Protein AF-A0A0A8ESW8-F1 (afdb_monomer)

Mean predicted aligned error: 7.18 Å

Secondary structure (DSSP, 8-state):
-HHHHHHHHHHHHHHHHHHHHHHHHHHHHHHHHHHHHHHHHHHHHHHHHHHHHSS--HHHHHHHHHHHHHHHHHHHHT-

Structure (mmCIF, N/CA/C/O backbone):
data_AF-A0A0A8ESW8-F1
#
_entry.id   AF-A0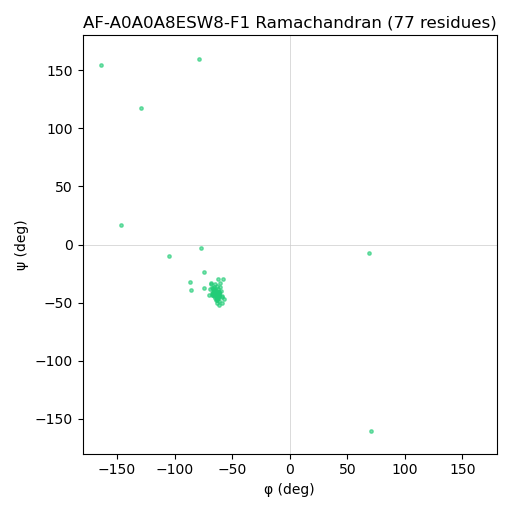A0A8ESW8-F1
#
loop_
_atom_site.group_PDB
_atom_site.id
_atom_site.type_symbol
_atom_site.label_atom_id
_atom_site.label_alt_id
_atom_site.label_comp_id
_atom_site.label_asym_id
_atom_site.label_entity_id
_atom_site.label_seq_id
_atom_site.pdbx_PDB_ins_code
_atom_site.Cartn_x
_atom_site.Cartn_y
_atom_site.Cartn_z
_atom_site.occupancy
_atom_site.B_iso_or_equiv
_atom_site.auth_seq_id
_atom_site.auth_comp_id
_atom_site.auth_asym_id
_atom_site.auth_atom_id
_atom_site.pdbx_PDB_model_num
ATOM 1 N N . MET A 1 1 ? -9.735 10.745 4.444 1.00 57.16 1 MET A N 1
ATOM 2 C CA . MET A 1 1 ? -8.385 10.229 4.769 1.00 57.16 1 MET A CA 1
ATOM 3 C C . MET A 1 1 ? -7.399 10.602 3.656 1.00 57.16 1 MET A C 1
ATOM 5 O O . MET A 1 1 ? -6.958 9.725 2.928 1.00 57.16 1 MET A O 1
ATOM 9 N N . PRO A 1 2 ? -7.061 11.890 3.482 1.00 65.19 2 PRO A N 1
ATOM 10 C CA . PRO A 1 2 ? -6.122 12.306 2.434 1.00 65.19 2 PRO A CA 1
ATOM 11 C C . PRO A 1 2 ? -4.698 11.792 2.702 1.00 65.19 2 PRO A C 1
ATOM 13 O O . PRO A 1 2 ? -4.043 11.317 1.784 1.00 65.19 2 PRO A O 1
ATOM 16 N N . ALA A 1 3 ? -4.276 11.776 3.973 1.00 76.25 3 ALA A N 1
ATOM 17 C CA . ALA A 1 3 ? -2.951 11.309 4.387 1.00 76.25 3 ALA A CA 1
ATOM 18 C C . ALA A 1 3 ? -2.693 9.819 4.077 1.00 76.25 3 ALA A C 1
ATOM 20 O O . ALA A 1 3 ? -1.600 9.441 3.668 1.00 76.25 3 ALA A O 1
ATOM 21 N N . ALA A 1 4 ? -3.707 8.961 4.238 1.00 73.62 4 ALA A N 1
ATOM 22 C CA . ALA A 1 4 ? -3.575 7.534 3.939 1.00 73.62 4 ALA A CA 1
ATOM 23 C C . ALA A 1 4 ? -3.382 7.293 2.434 1.00 73.62 4 ALA A C 1
ATOM 25 O O . ALA A 1 4 ? -2.528 6.509 2.031 1.00 73.62 4 ALA A O 1
ATOM 26 N N . VAL A 1 5 ? -4.136 8.023 1.606 1.00 76.94 5 VAL A N 1
ATOM 27 C CA . VAL A 1 5 ? -4.027 7.946 0.145 1.00 76.94 5 VAL A CA 1
ATOM 28 C C . VAL A 1 5 ? -2.673 8.475 -0.326 1.00 76.94 5 VAL A C 1
ATOM 30 O O . VAL A 1 5 ? -2.051 7.851 -1.179 1.00 76.94 5 VAL A O 1
ATOM 33 N N . SER A 1 6 ? -2.169 9.569 0.258 1.00 78.19 6 SER A N 1
ATOM 34 C CA . SER A 1 6 ? -0.841 10.089 -0.086 1.00 78.19 6 SER A CA 1
ATOM 35 C C . SER A 1 6 ? 0.285 9.132 0.304 1.00 78.19 6 SER A C 1
ATOM 37 O O . SER A 1 6 ? 1.203 8.936 -0.486 1.00 78.19 6 SER A O 1
ATOM 39 N N . CYS A 1 7 ? 0.209 8.487 1.474 1.00 77.44 7 CYS A N 1
ATOM 40 C CA . CYS A 1 7 ? 1.193 7.473 1.861 1.00 77.44 7 CYS A CA 1
ATOM 41 C C . CYS A 1 7 ? 1.150 6.261 0.925 1.00 77.44 7 CYS A C 1
ATOM 43 O O . CYS A 1 7 ? 2.197 5.797 0.482 1.00 77.44 7 CYS A O 1
ATOM 45 N N . ALA A 1 8 ? -0.047 5.784 0.573 1.00 79.06 8 ALA A N 1
ATOM 46 C CA . ALA A 1 8 ? -0.199 4.682 -0.370 1.00 79.06 8 ALA A CA 1
ATOM 47 C C . ALA A 1 8 ? 0.365 5.029 -1.756 1.00 79.06 8 ALA A C 1
ATOM 49 O O . ALA A 1 8 ? 1.066 4.217 -2.354 1.00 79.06 8 ALA A O 1
ATOM 50 N N . ALA A 1 9 ? 0.118 6.250 -2.239 1.00 78.44 9 ALA A N 1
ATOM 51 C CA . ALA A 1 9 ? 0.660 6.733 -3.504 1.00 78.44 9 ALA A CA 1
ATOM 52 C C . ALA A 1 9 ? 2.195 6.836 -3.479 1.00 78.44 9 ALA A C 1
ATOM 54 O O . ALA A 1 9 ? 2.841 6.419 -4.436 1.00 78.44 9 ALA A O 1
ATOM 55 N N . LEU A 1 10 ? 2.783 7.336 -2.385 1.00 81.50 10 LEU A N 1
ATOM 56 C CA . LEU A 1 10 ? 4.239 7.407 -2.213 1.00 81.50 10 LEU A CA 1
ATOM 57 C C . LEU A 1 10 ? 4.883 6.018 -2.209 1.00 81.50 10 LEU A C 1
ATOM 59 O O . LEU A 1 10 ? 5.878 5.804 -2.899 1.00 81.50 10 LEU A O 1
ATOM 63 N N . VAL A 1 11 ? 4.300 5.070 -1.472 1.00 82.44 11 VAL A N 1
ATOM 64 C CA . VAL A 1 11 ? 4.783 3.684 -1.428 1.00 82.44 11 VAL A CA 1
ATOM 65 C C . VAL A 1 11 ? 4.672 3.033 -2.806 1.00 82.44 11 VAL A C 1
ATOM 67 O O . VAL A 1 11 ? 5.652 2.477 -3.293 1.00 82.44 11 VAL A O 1
ATOM 70 N N . ALA A 1 12 ? 3.524 3.163 -3.477 1.00 82.06 12 ALA A N 1
ATOM 71 C CA . ALA A 1 12 ? 3.328 2.612 -4.815 1.00 82.06 12 ALA A CA 1
ATOM 72 C C . ALA A 1 12 ? 4.307 3.214 -5.837 1.00 82.06 12 ALA A C 1
ATOM 74 O O . ALA A 1 12 ? 4.869 2.477 -6.642 1.00 82.06 12 ALA A O 1
ATOM 75 N N . ALA A 1 13 ? 4.560 4.526 -5.779 1.00 80.19 13 ALA A N 1
ATOM 76 C CA . ALA A 1 13 ? 5.529 5.194 -6.646 1.00 80.19 13 ALA A CA 1
ATOM 77 C C . ALA A 1 13 ? 6.969 4.723 -6.382 1.00 80.19 13 ALA A C 1
ATOM 79 O O . ALA A 1 13 ? 7.707 4.461 -7.331 1.00 80.19 13 ALA A O 1
ATOM 80 N N . GLY A 1 14 ? 7.359 4.561 -5.113 1.00 79.00 14 GLY A N 1
ATOM 81 C CA . GLY A 1 14 ? 8.666 4.016 -4.738 1.00 79.00 14 GLY A CA 1
ATOM 82 C C . GLY A 1 14 ? 8.859 2.578 -5.227 1.00 79.00 14 GLY A C 1
ATOM 83 O O . GLY A 1 14 ? 9.878 2.267 -5.845 1.00 79.00 14 GLY A O 1
ATOM 84 N N . CYS A 1 15 ? 7.854 1.718 -5.034 1.00 78.06 15 CYS A N 1
ATOM 85 C CA . CYS A 1 15 ? 7.864 0.344 -5.537 1.00 78.06 15 CYS A CA 1
ATOM 86 C C . CYS A 1 15 ? 7.902 0.294 -7.071 1.00 78.06 15 CYS A C 1
ATOM 88 O O . CYS A 1 15 ? 8.670 -0.488 -7.625 1.00 78.06 15 CYS A O 1
ATOM 90 N N . ALA A 1 16 ? 7.145 1.152 -7.762 1.00 75.69 16 ALA A N 1
ATOM 91 C CA . ALA A 1 16 ? 7.165 1.248 -9.221 1.00 75.69 16 ALA A CA 1
ATOM 9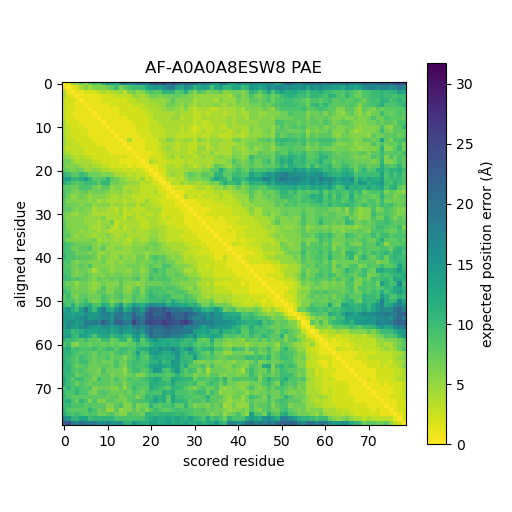2 C C . ALA A 1 16 ? 8.544 1.663 -9.749 1.00 75.69 16 ALA A C 1
ATOM 94 O O . ALA A 1 16 ? 9.041 1.066 -10.700 1.00 75.69 16 ALA A O 1
ATOM 95 N N . ALA A 1 17 ? 9.182 2.655 -9.121 1.00 78.00 17 ALA A N 1
ATOM 96 C CA . ALA A 1 17 ? 10.520 3.104 -9.496 1.00 78.00 17 ALA A CA 1
ATOM 97 C C . ALA A 1 17 ? 11.568 1.998 -9.291 1.00 78.00 17 ALA A C 1
ATOM 99 O O . ALA A 1 17 ? 12.412 1.774 -10.157 1.00 78.00 17 ALA A O 1
ATOM 100 N N . PHE A 1 18 ? 11.481 1.264 -8.179 1.00 78.38 18 PHE A N 1
ATOM 101 C CA . PHE A 1 18 ? 12.385 0.149 -7.899 1.00 78.38 18 PHE A CA 1
ATOM 102 C C . PHE A 1 18 ? 12.163 -1.027 -8.865 1.00 78.38 18 PHE A C 1
ATOM 104 O O . PHE A 1 18 ? 13.117 -1.565 -9.425 1.00 78.38 18 PHE A O 1
ATOM 111 N N . GLY A 1 19 ? 10.902 -1.381 -9.132 1.00 76.25 19 GLY A N 1
ATOM 112 C CA . GLY A 1 19 ? 10.533 -2.409 -10.106 1.00 76.25 19 GLY A CA 1
ATOM 113 C C . GLY A 1 19 ? 10.935 -2.047 -11.538 1.00 76.25 19 GLY A C 1
ATOM 114 O O . GLY A 1 19 ? 11.382 -2.916 -12.287 1.00 76.25 19 GLY A O 1
ATOM 115 N N . ALA A 1 20 ? 10.859 -0.762 -11.905 1.00 76.19 20 ALA A N 1
ATOM 116 C CA . ALA A 1 20 ? 11.345 -0.257 -13.188 1.00 76.19 20 ALA A CA 1
ATOM 117 C C . ALA A 1 20 ? 12.855 -0.467 -13.347 1.00 76.19 20 ALA A C 1
ATOM 119 O O . ALA A 1 20 ? 13.307 -0.895 -14.409 1.00 76.19 20 ALA A O 1
ATOM 120 N N . ALA A 1 21 ? 13.623 -0.197 -12.287 1.00 75.50 21 ALA A N 1
ATOM 121 C CA . ALA A 1 21 ? 15.071 -0.379 -12.281 1.00 75.50 21 ALA A CA 1
ATOM 122 C C . ALA A 1 21 ? 15.486 -1.860 -12.350 1.00 75.50 21 ALA A C 1
ATOM 124 O O . ALA A 1 21 ? 16.509 -2.171 -12.954 1.00 75.50 21 ALA A O 1
ATOM 125 N N . ALA A 1 22 ? 14.700 -2.768 -11.762 1.00 76.88 22 ALA A N 1
ATOM 126 C CA . ALA A 1 22 ? 15.022 -4.195 -11.705 1.00 76.88 22 ALA A CA 1
ATOM 127 C C . ALA A 1 22 ? 14.554 -5.004 -12.932 1.00 76.88 22 ALA A C 1
ATOM 129 O O . ALA A 1 22 ? 15.208 -5.975 -13.301 1.00 76.88 22 ALA A O 1
ATOM 130 N N . GLY A 1 23 ? 13.431 -4.634 -13.560 1.00 72.00 23 GLY A N 1
ATOM 131 C CA . GLY A 1 23 ? 12.773 -5.462 -14.586 1.00 72.00 23 GLY A CA 1
ATOM 132 C C . GLY A 1 23 ? 12.072 -4.685 -15.703 1.00 72.00 23 GLY A C 1
ATOM 133 O O . GLY A 1 23 ? 11.225 -5.240 -16.405 1.00 72.00 23 GLY A O 1
ATOM 134 N N . GLY A 1 24 ? 12.376 -3.395 -15.870 1.00 81.62 24 GLY A N 1
ATOM 135 C CA . GLY A 1 24 ? 11.770 -2.556 -16.902 1.00 81.62 24 GLY A CA 1
ATOM 136 C C . GLY A 1 24 ? 10.290 -2.224 -16.637 1.00 81.62 24 GLY A C 1
ATOM 137 O O . GLY A 1 24 ? 9.813 -2.322 -15.505 1.00 81.62 24 GLY A O 1
ATOM 138 N N . PRO A 1 25 ? 9.522 -1.811 -17.664 1.00 80.19 25 PRO A N 1
ATOM 139 C CA . PRO A 1 25 ? 8.159 -1.297 -17.482 1.00 80.19 25 PRO A CA 1
ATOM 140 C C . PRO A 1 25 ? 7.192 -2.332 -16.889 1.00 80.19 25 PRO A C 1
ATOM 142 O O . PRO A 1 25 ? 6.275 -1.967 -16.154 1.00 80.19 25 PRO A O 1
ATOM 145 N N . TYR A 1 26 ? 7.416 -3.622 -17.155 1.00 81.25 26 TYR A N 1
ATOM 146 C CA . TYR A 1 26 ? 6.625 -4.700 -16.563 1.00 81.25 26 TYR A CA 1
ATOM 147 C C . TYR A 1 26 ? 6.916 -4.865 -15.063 1.00 81.25 26 TYR A C 1
ATOM 149 O O . TYR A 1 26 ? 5.982 -4.941 -14.267 1.00 81.25 26 TYR A O 1
ATOM 157 N N . GLY A 1 27 ? 8.192 -4.815 -14.656 1.00 79.19 27 GLY A N 1
ATOM 158 C CA . GLY A 1 27 ? 8.582 -4.824 -13.242 1.00 79.19 27 GLY A CA 1
ATOM 159 C C . GLY A 1 27 ? 8.023 -3.626 -12.468 1.00 79.19 27 GLY A C 1
ATOM 160 O O . GLY A 1 27 ? 7.579 -3.777 -11.331 1.00 79.19 27 GLY A O 1
ATOM 161 N N . ALA A 1 28 ? 7.957 -2.454 -13.107 1.00 80.06 28 ALA A N 1
ATOM 162 C CA . ALA A 1 28 ? 7.343 -1.255 -12.536 1.00 80.06 28 ALA A CA 1
ATOM 163 C C . ALA A 1 28 ? 5.851 -1.456 -12.232 1.00 80.06 28 ALA A C 1
ATOM 165 O O . ALA A 1 28 ? 5.391 -1.154 -11.130 1.00 80.06 28 ALA A O 1
ATOM 166 N N . LEU A 1 29 ? 5.099 -1.993 -13.201 1.00 81.00 29 LEU A N 1
ATOM 167 C CA . LEU A 1 29 ? 3.669 -2.255 -13.044 1.00 81.00 29 LEU A CA 1
ATOM 168 C C . LEU A 1 29 ? 3.421 -3.336 -11.989 1.00 81.00 29 LEU A C 1
ATOM 170 O O . LEU A 1 29 ? 2.561 -3.164 -11.127 1.00 81.00 29 LEU A O 1
ATOM 174 N N . HIS A 1 30 ? 4.198 -4.420 -12.026 1.00 8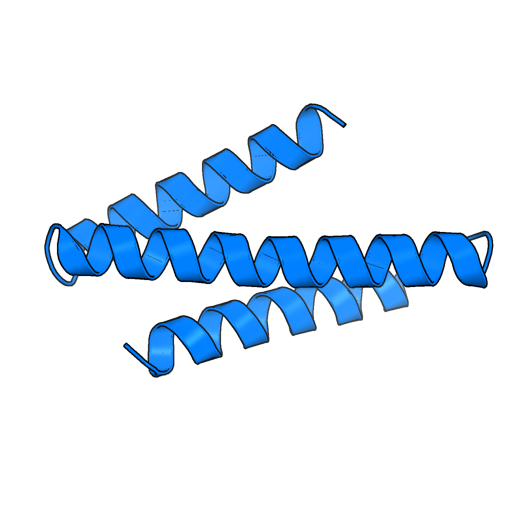0.62 30 HIS A N 1
ATOM 175 C CA . HIS A 1 30 ? 4.037 -5.535 -11.102 1.00 80.62 30 HIS A CA 1
ATOM 176 C C . HIS A 1 30 ? 4.298 -5.108 -9.651 1.00 80.62 30 HIS A C 1
ATOM 178 O O . HIS A 1 30 ? 3.464 -5.345 -8.777 1.00 80.62 30 HIS A O 1
ATOM 184 N N . ALA A 1 31 ? 5.388 -4.375 -9.403 1.00 79.81 31 ALA A N 1
ATOM 185 C CA . ALA A 1 31 ? 5.721 -3.873 -8.072 1.00 79.81 31 ALA A CA 1
ATOM 186 C C . ALA A 1 31 ? 4.699 -2.847 -7.548 1.00 79.81 31 ALA A C 1
ATOM 188 O O . ALA A 1 31 ? 4.351 -2.867 -6.366 1.00 79.81 31 ALA A O 1
ATOM 189 N N . ALA A 1 32 ? 4.178 -1.974 -8.418 1.00 79.38 32 ALA A N 1
ATOM 190 C CA . ALA A 1 32 ? 3.141 -1.013 -8.046 1.00 79.38 32 ALA A CA 1
ATOM 191 C C . ALA A 1 32 ? 1.829 -1.707 -7.648 1.00 79.38 32 ALA A C 1
ATOM 193 O O . ALA A 1 32 ? 1.231 -1.373 -6.623 1.00 79.38 32 ALA A O 1
ATOM 194 N N . VAL A 1 33 ? 1.389 -2.691 -8.439 1.00 80.00 33 VAL A N 1
ATOM 195 C CA . VAL A 1 33 ? 0.163 -3.458 -8.175 1.00 80.00 33 VAL A CA 1
ATOM 196 C C . VAL A 1 33 ? 0.308 -4.292 -6.901 1.00 80.00 33 VAL A C 1
ATOM 198 O O . VAL A 1 33 ? -0.603 -4.286 -6.072 1.00 80.00 33 VAL A O 1
ATOM 201 N N . ALA A 1 34 ? 1.461 -4.937 -6.694 1.00 79.50 34 ALA A N 1
ATOM 202 C CA . ALA A 1 34 ? 1.759 -5.696 -5.481 1.00 79.50 34 ALA A CA 1
ATOM 203 C C . ALA A 1 34 ? 1.643 -4.833 -4.211 1.00 79.50 34 ALA A C 1
ATOM 205 O O . ALA A 1 34 ? 0.975 -5.218 -3.249 1.00 79.50 34 ALA A O 1
ATOM 206 N N . ALA A 1 35 ? 2.225 -3.630 -4.232 1.00 79.81 35 ALA A N 1
ATOM 207 C CA . ALA A 1 35 ? 2.160 -2.692 -3.114 1.00 79.81 35 ALA A CA 1
ATOM 208 C C . ALA A 1 35 ? 0.725 -2.213 -2.831 1.00 79.81 35 ALA A C 1
ATOM 210 O O . ALA A 1 35 ? 0.294 -2.176 -1.676 1.00 79.81 35 ALA A O 1
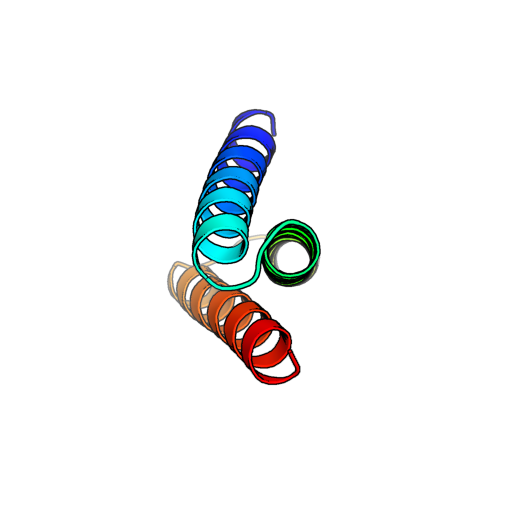ATOM 211 N N . LEU A 1 36 ? -0.041 -1.879 -3.876 1.00 80.50 36 LEU A N 1
ATOM 212 C CA . LEU A 1 36 ? -1.428 -1.428 -3.728 1.00 80.50 36 LEU A CA 1
ATOM 213 C C . LEU A 1 36 ? -2.339 -2.523 -3.165 1.00 80.50 36 LEU A C 1
ATOM 215 O O . LEU A 1 36 ? -3.181 -2.229 -2.316 1.00 80.50 36 LEU A O 1
ATOM 219 N N . LEU A 1 37 ? -2.162 -3.774 -3.597 1.00 78.81 37 LEU A N 1
ATOM 220 C CA . LEU A 1 37 ? -2.937 -4.905 -3.087 1.00 78.81 37 LEU A CA 1
ATOM 221 C C . LEU A 1 37 ? -2.634 -5.190 -1.610 1.00 78.81 37 LEU A C 1
ATOM 223 O O . LEU A 1 37 ? -3.573 -5.384 -0.835 1.00 78.81 37 LEU A O 1
ATOM 227 N N . GLY A 1 38 ? -1.362 -5.141 -1.195 1.00 75.88 38 GLY A N 1
ATOM 228 C CA . GLY A 1 38 ? -0.989 -5.308 0.215 1.00 75.88 38 GLY A CA 1
ATOM 229 C C . GLY A 1 38 ? -1.565 -4.209 1.116 1.00 75.88 38 GLY A C 1
ATOM 230 O O . GLY A 1 38 ? -2.155 -4.488 2.163 1.00 75.88 38 GLY A O 1
ATOM 231 N N . LEU A 1 39 ? -1.497 -2.953 0.665 1.00 77.94 39 LEU A N 1
ATOM 232 C CA . LEU A 1 39 ? -2.084 -1.810 1.373 1.00 77.94 39 LEU A CA 1
ATOM 233 C C . LEU A 1 39 ? -3.616 -1.886 1.449 1.00 77.94 39 LEU A C 1
ATOM 235 O O . LEU A 1 39 ? -4.197 -1.604 2.499 1.00 77.94 39 LEU A O 1
ATOM 239 N N . ALA A 1 40 ? -4.279 -2.293 0.362 1.00 78.44 40 ALA A N 1
ATOM 240 C CA . ALA A 1 40 ? -5.728 -2.469 0.331 1.00 78.44 40 ALA A CA 1
ATOM 241 C C . ALA A 1 40 ? -6.186 -3.580 1.288 1.00 78.44 40 ALA A C 1
ATOM 243 O O . ALA A 1 40 ? -7.166 -3.395 2.014 1.00 78.44 40 ALA A O 1
ATOM 244 N N . GLY A 1 41 ? -5.454 -4.699 1.340 1.00 75.69 41 GLY A N 1
ATOM 245 C CA . GLY A 1 41 ? -5.697 -5.781 2.296 1.00 75.69 41 GLY A CA 1
ATOM 246 C C . GLY A 1 41 ? -5.612 -5.301 3.747 1.00 75.69 41 GLY A C 1
ATOM 247 O O . GLY A 1 41 ? -6.522 -5.562 4.538 1.00 75.69 41 GLY A O 1
ATOM 248 N N . GLY A 1 42 ? -4.580 -4.516 4.071 1.00 74.81 42 GLY A N 1
ATOM 249 C CA . GLY A 1 42 ? -4.436 -3.878 5.380 1.00 74.81 42 GLY A CA 1
ATOM 250 C C . GLY A 1 42 ? -5.613 -2.958 5.723 1.00 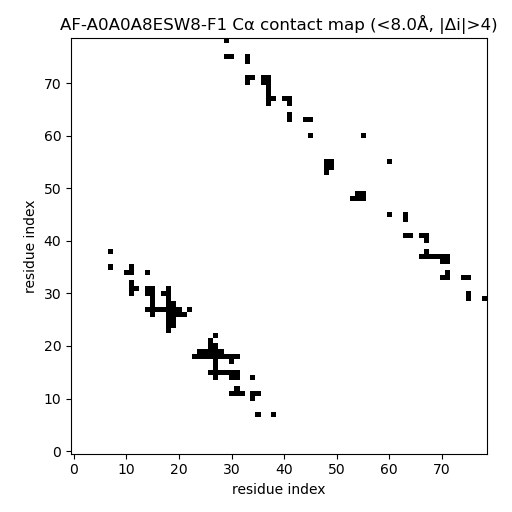74.81 42 GLY A C 1
ATOM 251 O O . GLY A 1 42 ? -6.224 -3.102 6.779 1.00 74.81 42 GLY A O 1
ATOM 252 N N . GLU A 1 43 ? -6.002 -2.051 4.825 1.00 78.31 43 GLU A N 1
ATOM 253 C CA . GLU A 1 43 ? -7.141 -1.141 5.044 1.00 78.31 43 GLU A CA 1
ATOM 254 C C . GLU A 1 43 ? -8.463 -1.890 5.279 1.00 78.31 43 GLU A C 1
ATOM 256 O O . GLU A 1 43 ? -9.247 -1.504 6.149 1.00 78.31 43 GLU A O 1
ATOM 261 N N . VAL A 1 44 ? -8.721 -2.981 4.549 1.00 77.44 44 VAL A N 1
ATOM 262 C CA . VAL A 1 44 ? -9.925 -3.808 4.742 1.00 77.44 44 VAL A CA 1
ATOM 263 C C . VAL A 1 44 ? -9.932 -4.446 6.129 1.00 77.44 44 VAL A C 1
ATOM 265 O O . VAL A 1 44 ? -10.952 -4.380 6.823 1.00 77.44 44 VAL A O 1
ATOM 268 N N . LEU A 1 45 ? -8.801 -5.006 6.560 1.00 72.38 45 LEU A N 1
ATOM 269 C CA . LEU A 1 45 ? -8.662 -5.613 7.883 1.00 72.38 45 LEU A CA 1
ATOM 270 C C . LEU A 1 45 ? -8.846 -4.568 8.992 1.00 72.38 45 LEU A C 1
ATOM 272 O O . LEU A 1 45 ? -9.550 -4.802 9.971 1.00 72.38 45 LEU A O 1
ATOM 276 N N . LEU A 1 46 ? -8.302 -3.367 8.791 1.00 76.12 46 LEU A N 1
ATOM 277 C CA . LEU A 1 46 ? -8.393 -2.252 9.728 1.00 76.12 46 LEU A CA 1
ATOM 278 C C . LEU A 1 46 ? -9.833 -1.753 9.851 1.00 76.12 46 LEU A C 1
ATOM 280 O O . LEU A 1 46 ? -10.333 -1.544 10.957 1.00 76.12 46 LEU A O 1
ATOM 284 N N . ARG A 1 47 ? -10.538 -1.617 8.722 1.00 77.56 47 ARG A N 1
ATOM 285 C CA . ARG A 1 47 ? -11.972 -1.296 8.697 1.00 77.56 47 ARG A CA 1
ATOM 286 C C . ARG A 1 47 ? -12.789 -2.378 9.385 1.00 77.56 47 ARG A C 1
ATOM 288 O O . ARG A 1 47 ? -13.708 -2.039 10.128 1.00 77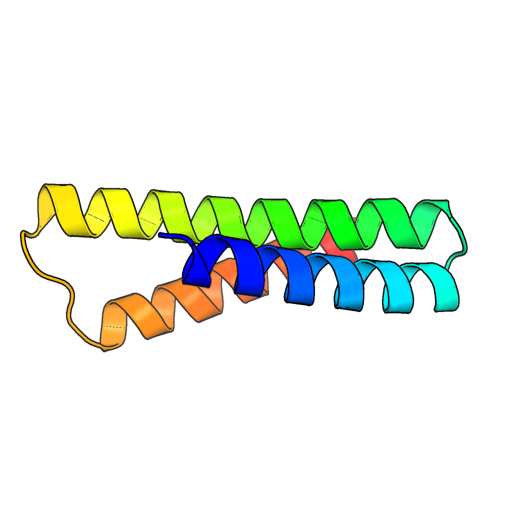.56 47 ARG A O 1
ATOM 295 N N . HIS A 1 48 ? -12.460 -3.651 9.170 1.00 79.50 48 HIS A N 1
ATOM 296 C CA . HIS A 1 48 ? -13.130 -4.767 9.829 1.00 79.50 48 HIS A CA 1
ATOM 297 C C . HIS A 1 48 ? -12.927 -4.720 11.350 1.00 79.50 48 HIS A C 1
ATOM 299 O O . HIS A 1 48 ? -13.909 -4.718 12.092 1.00 79.50 48 HIS A O 1
ATOM 305 N N . CYS A 1 49 ? -11.685 -4.571 11.820 1.00 77.12 49 CYS A N 1
ATOM 306 C CA . CYS A 1 49 ? -11.375 -4.467 13.244 1.00 77.12 49 CYS A CA 1
ATOM 307 C C . CYS A 1 49 ? -12.031 -3.238 13.883 1.00 77.12 49 CYS A C 1
ATOM 309 O O . CYS A 1 49 ? -12.658 -3.358 14.930 1.00 77.12 49 CYS A O 1
ATOM 311 N N . ARG A 1 50 ? -11.992 -2.068 13.232 1.00 79.88 50 ARG A N 1
ATOM 312 C CA . ARG A 1 50 ? -12.669 -0.858 13.731 1.00 79.88 50 ARG A CA 1
ATOM 313 C C . ARG A 1 50 ? -14.179 -1.031 13.832 1.00 79.88 50 ARG A C 1
ATOM 315 O O . ARG A 1 50 ? -14.765 -0.610 14.824 1.00 79.88 50 ARG A O 1
ATOM 322 N N . ARG A 1 51 ? -14.811 -1.626 12.812 1.00 79.19 51 ARG A N 1
ATOM 323 C CA . ARG A 1 51 ? -16.264 -1.850 12.806 1.00 79.19 51 ARG A CA 1
ATOM 324 C C . ARG A 1 51 ? -16.696 -2.883 13.840 1.00 79.19 51 ARG A C 1
ATOM 326 O O . ARG A 1 51 ? -17.779 -2.733 14.390 1.00 79.19 51 ARG A O 1
ATOM 333 N N . ARG A 1 52 ? -15.872 -3.901 14.106 1.00 78.25 52 ARG A N 1
ATOM 334 C CA . ARG A 1 52 ? -16.209 -4.972 15.050 1.00 78.25 52 ARG A CA 1
ATOM 335 C C . ARG A 1 52 ? -15.863 -4.637 16.504 1.00 78.25 52 ARG A C 1
ATOM 337 O O . ARG A 1 52 ? -16.631 -4.992 17.387 1.00 78.25 52 ARG A O 1
ATOM 344 N N . PHE A 1 53 ? -14.729 -3.983 16.753 1.00 67.19 53 PHE A N 1
ATOM 345 C CA . PHE A 1 53 ? -14.180 -3.803 18.104 1.00 67.19 53 PHE A CA 1
ATOM 346 C C . PHE A 1 53 ? -14.350 -2.387 18.673 1.00 67.19 53 PHE A C 1
ATOM 348 O O . PHE A 1 53 ? -14.103 -2.185 19.855 1.00 67.19 53 PHE A O 1
ATOM 355 N N . GLY A 1 54 ? -14.769 -1.393 17.876 1.00 66.25 54 GLY A N 1
ATOM 356 C CA . GLY A 1 54 ? -15.027 -0.022 18.358 1.00 66.25 54 GLY A CA 1
ATOM 357 C C . GLY A 1 54 ? -13.779 0.771 18.785 1.00 66.25 54 GLY A C 1
ATOM 358 O O . GLY A 1 54 ? -13.863 1.976 19.000 1.00 66.25 54 GLY A O 1
ATOM 359 N N . GLY A 1 55 ? -12.616 0.119 18.832 1.00 63.75 55 GLY A N 1
ATOM 360 C CA . GLY A 1 55 ? -11.297 0.667 19.128 1.00 63.75 55 GLY A CA 1
ATOM 361 C C . GLY A 1 55 ? -10.215 -0.321 18.682 1.00 63.75 55 GLY A C 1
ATOM 362 O O . GLY A 1 55 ? -10.481 -1.513 18.543 1.00 63.75 55 GLY A O 1
ATOM 363 N N . VAL A 1 56 ? -9.014 0.180 18.389 1.00 69.94 56 VAL A N 1
ATOM 364 C CA . VAL A 1 56 ? -7.896 -0.630 17.885 1.00 69.94 56 VAL A CA 1
ATOM 365 C C . VAL A 1 56 ? -6.670 -0.333 18.742 1.00 69.94 56 VAL A C 1
ATOM 367 O O . VAL A 1 56 ? -6.225 0.812 18.797 1.00 69.94 56 VAL A O 1
ATOM 370 N N . THR A 1 57 ? -6.161 -1.346 19.437 1.00 77.69 57 THR A N 1
ATOM 371 C CA . THR A 1 57 ? -4.945 -1.273 20.258 1.00 77.69 57 THR A CA 1
ATOM 372 C C . THR A 1 57 ? -3.696 -1.363 19.364 1.00 77.69 57 THR A C 1
ATOM 374 O O . THR A 1 57 ? -3.775 -1.809 18.217 1.00 77.69 57 THR A O 1
ATOM 377 N N . GLY A 1 58 ? -2.537 -0.913 19.857 1.00 66.88 58 GLY A N 1
ATOM 378 C CA . GLY A 1 58 ? -1.296 -0.818 19.072 1.00 66.88 58 GLY A CA 1
ATOM 379 C C . GLY A 1 58 ? -0.812 -2.136 18.447 1.00 66.88 58 GLY A C 1
ATOM 380 O O . GLY A 1 58 ? -0.239 -2.111 17.359 1.00 66.88 58 GLY A O 1
ATOM 381 N N . ASP A 1 59 ? -1.094 -3.281 19.071 1.00 74.75 59 ASP A N 1
ATOM 382 C CA . ASP A 1 59 ? -0.707 -4.608 18.571 1.00 74.75 59 ASP A CA 1
ATOM 383 C C . ASP A 1 59 ? -1.394 -4.975 17.243 1.00 74.75 59 ASP A C 1
ATOM 385 O O . ASP A 1 59 ? -0.764 -5.562 16.363 1.00 74.75 59 ASP A O 1
ATOM 389 N N . VAL A 1 60 ? -2.642 -4.543 17.034 1.00 75.19 60 VAL A N 1
ATOM 390 C CA . VAL A 1 60 ? -3.391 -4.815 15.798 1.00 75.19 60 VAL A CA 1
ATOM 391 C C . VAL A 1 60 ? -2.794 -4.051 14.622 1.00 75.19 60 VAL A C 1
ATOM 393 O O . VAL A 1 60 ? -2.705 -4.595 13.526 1.00 75.19 60 VAL A O 1
ATOM 396 N N . PHE A 1 61 ? -2.347 -2.808 14.830 1.00 74.56 61 PHE A N 1
ATOM 397 C CA . PHE A 1 61 ? -1.654 -2.052 13.782 1.00 74.56 61 PHE A CA 1
ATOM 398 C C . PHE A 1 61 ? -0.311 -2.695 13.422 1.00 74.56 61 PHE A C 1
ATOM 400 O O . PHE A 1 61 ? 0.038 -2.728 12.244 1.00 74.56 61 PHE A O 1
ATOM 407 N N . GLY A 1 62 ? 0.398 -3.251 14.411 1.00 75.56 62 GLY A N 1
ATOM 408 C CA . GLY A 1 62 ? 1.621 -4.023 14.186 1.00 75.56 62 GLY A CA 1
ATOM 409 C C . GLY A 1 62 ? 1.371 -5.269 13.332 1.00 75.56 62 GLY A C 1
ATOM 410 O O . GLY A 1 62 ? 1.992 -5.431 12.285 1.00 75.56 62 GLY A O 1
ATOM 411 N N . ALA A 1 63 ? 0.394 -6.100 13.710 1.00 76.19 63 ALA A N 1
ATOM 412 C CA . ALA A 1 63 ? 0.025 -7.300 12.950 1.00 76.19 63 ALA A CA 1
ATOM 413 C C . ALA A 1 63 ? -0.457 -6.979 11.522 1.00 76.19 63 ALA A C 1
ATOM 415 O O . ALA A 1 63 ? -0.243 -7.742 10.578 1.00 76.19 63 ALA A O 1
ATOM 416 N N . LEU A 1 64 ? -1.109 -5.832 11.351 1.00 76.56 64 LEU A N 1
ATOM 417 C CA . LEU A 1 64 ? -1.625 -5.369 10.070 1.00 76.56 64 LEU A CA 1
ATOM 418 C C . LEU A 1 64 ? -0.512 -4.856 9.152 1.00 76.56 64 LEU A C 1
ATOM 420 O O . LEU A 1 64 ? -0.549 -5.134 7.955 1.00 76.56 64 LEU A O 1
ATOM 424 N N . ALA A 1 65 ? 0.493 -4.174 9.708 1.00 76.12 65 ALA A N 1
ATOM 425 C CA . ALA A 1 65 ? 1.700 -3.793 8.982 1.00 76.12 65 ALA A CA 1
ATOM 426 C C . ALA A 1 65 ? 2.486 -5.031 8.516 1.00 76.12 65 ALA A C 1
ATOM 428 O O . ALA A 1 65 ? 2.830 -5.116 7.339 1.00 76.12 65 ALA A O 1
ATOM 429 N N . GLU A 1 66 ? 2.677 -6.018 9.396 1.00 78.38 66 GLU A N 1
ATOM 430 C CA . GLU A 1 66 ? 3.310 -7.305 9.063 1.00 78.38 66 GLU A CA 1
ATOM 431 C C . GLU A 1 66 ? 2.545 -8.037 7.947 1.00 78.38 66 GLU A C 1
ATOM 433 O O . GLU A 1 66 ? 3.140 -8.499 6.977 1.00 78.38 66 GLU A O 1
ATOM 438 N N . SER A 1 67 ? 1.210 -8.080 8.023 1.00 77.31 67 SER A N 1
ATOM 439 C CA . SER A 1 67 ? 0.366 -8.734 7.008 1.00 77.31 67 SER A CA 1
ATOM 440 C C . SER A 1 67 ? 0.416 -8.019 5.652 1.00 77.31 67 SER A C 1
ATOM 442 O O . SER A 1 67 ? 0.488 -8.662 4.601 1.00 77.31 67 SER A O 1
ATOM 444 N N . ALA A 1 68 ? 0.396 -6.684 5.651 1.00 77.94 68 ALA A N 1
ATOM 445 C CA . ALA A 1 68 ? 0.536 -5.882 4.436 1.00 77.94 68 ALA A CA 1
ATOM 446 C C . ALA A 1 68 ? 1.932 -6.048 3.808 1.00 77.94 68 ALA A C 1
ATOM 448 O O . ALA A 1 68 ? 2.055 -6.169 2.590 1.00 77.94 68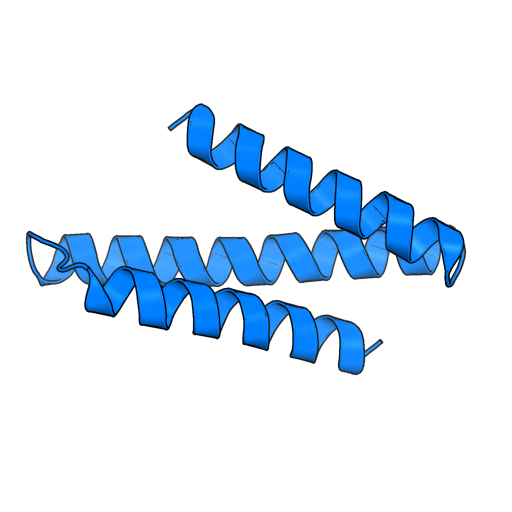 ALA A O 1
ATOM 449 N N . GLY A 1 69 ? 2.977 -6.117 4.637 1.00 74.00 69 GLY A N 1
ATOM 450 C CA . GLY A 1 69 ? 4.340 -6.408 4.195 1.00 74.00 69 GLY A CA 1
ATOM 451 C C . GLY A 1 69 ? 4.465 -7.808 3.598 1.00 74.00 69 GLY A C 1
ATOM 452 O O . GLY A 1 69 ? 4.979 -7.961 2.494 1.00 74.00 69 GLY A O 1
ATOM 453 N N . LEU A 1 70 ? 3.927 -8.824 4.277 1.00 78.81 70 LEU A N 1
ATOM 454 C CA . LEU A 1 70 ? 3.954 -10.210 3.812 1.00 78.81 70 LEU A CA 1
ATOM 455 C C . LEU A 1 70 ? 3.206 -10.377 2.485 1.00 78.81 70 LEU A C 1
ATOM 457 O O . LEU A 1 70 ? 3.708 -11.027 1.577 1.00 78.81 70 LEU A O 1
ATOM 461 N N . THR A 1 71 ? 2.029 -9.769 2.342 1.00 75.75 71 THR A N 1
ATOM 462 C CA . THR A 1 71 ? 1.270 -9.819 1.082 1.00 75.75 71 THR A CA 1
ATOM 463 C C . THR A 1 71 ? 2.020 -9.142 -0.063 1.00 75.75 71 THR A C 1
ATOM 465 O O . THR A 1 71 ? 2.089 -9.713 -1.148 1.00 75.75 71 THR A O 1
ATOM 468 N N . ALA A 1 72 ? 2.648 -7.986 0.175 1.00 72.94 72 ALA A N 1
ATOM 469 C CA . ALA A 1 72 ? 3.500 -7.340 -0.821 1.00 72.94 72 ALA A CA 1
ATOM 470 C C . ALA A 1 72 ? 4.713 -8.213 -1.196 1.00 72.94 72 ALA A C 1
ATOM 472 O O . ALA A 1 72 ? 5.009 -8.361 -2.380 1.00 72.94 72 ALA A O 1
ATOM 473 N N . LEU A 1 73 ? 5.375 -8.840 -0.216 1.00 73.12 73 LEU A N 1
ATOM 474 C CA . LEU A 1 73 ? 6.494 -9.759 -0.454 1.00 73.12 73 LEU A CA 1
ATOM 475 C C . LEU A 1 73 ? 6.072 -11.005 -1.234 1.00 73.12 73 LEU A C 1
ATOM 477 O O . LEU A 1 73 ? 6.778 -11.402 -2.153 1.00 73.12 73 LEU A O 1
ATOM 481 N N . VAL A 1 74 ? 4.923 -11.601 -0.911 1.00 78.38 74 VAL A N 1
ATOM 482 C CA . VAL A 1 74 ? 4.383 -12.758 -1.639 1.00 78.38 74 VAL A CA 1
ATOM 483 C C . VAL A 1 74 ? 4.075 -12.386 -3.083 1.00 78.38 74 VAL A C 1
ATOM 485 O O . VAL A 1 74 ? 4.448 -13.128 -3.980 1.00 78.38 74 VAL A O 1
ATOM 488 N N . LEU A 1 75 ? 3.435 -11.239 -3.326 1.00 76.19 75 LEU A N 1
ATOM 489 C CA . LEU A 1 75 ? 3.116 -10.787 -4.683 1.00 76.19 75 LEU A CA 1
ATOM 490 C C . LEU A 1 75 ? 4.374 -10.449 -5.490 1.00 76.19 75 LEU A C 1
ATOM 492 O O . LEU A 1 75 ? 4.434 -10.768 -6.671 1.00 76.19 75 LEU A O 1
ATOM 496 N N . LEU A 1 76 ? 5.392 -9.863 -4.855 1.00 69.25 76 LEU A N 1
ATOM 497 C CA . LEU A 1 76 ? 6.699 -9.663 -5.482 1.00 69.25 76 LEU A CA 1
ATOM 498 C C . LEU A 1 76 ? 7.408 -10.992 -5.778 1.00 69.25 76 LEU A C 1
ATOM 500 O O . LEU A 1 76 ? 8.018 -11.112 -6.830 1.00 69.25 76 LEU A O 1
ATOM 504 N N . ALA A 1 77 ? 7.317 -11.981 -4.883 1.00 73.25 77 ALA A N 1
ATOM 505 C CA . ALA A 1 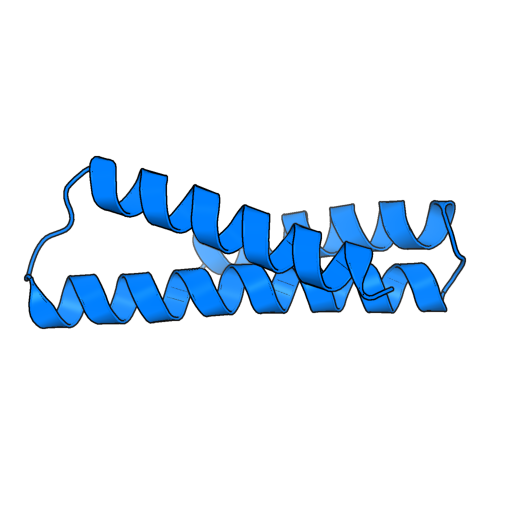77 ? 7.928 -13.302 -5.052 1.00 73.25 77 ALA A CA 1
ATOM 506 C C . ALA A 1 77 ? 7.190 -14.198 -6.060 1.00 73.25 77 ALA A C 1
ATOM 508 O O . ALA A 1 77 ? 7.784 -15.122 -6.606 1.00 73.25 77 ALA A O 1
ATOM 509 N N . LEU A 1 78 ? 5.901 -13.940 -6.300 1.00 70.50 78 LEU A N 1
ATOM 510 C CA . LEU A 1 78 ? 5.131 -14.567 -7.376 1.00 70.50 78 LEU A CA 1
ATOM 511 C C . LEU A 1 78 ? 5.448 -13.955 -8.757 1.00 70.50 78 LEU A C 1
ATOM 513 O O . LEU A 1 78 ? 4.883 -14.414 -9.749 1.00 70.50 78 LEU A O 1
ATOM 517 N N . GLY A 1 79 ? 6.306 -12.921 -8.793 1.00 53.16 79 GLY A N 1
ATOM 518 C CA . GLY A 1 79 ? 6.803 -12.227 -9.984 1.00 53.16 79 GLY A CA 1
ATOM 519 C C . GLY A 1 79 ? 8.041 -12.859 -10.587 1.00 53.16 79 GLY A C 1
ATOM 520 O O . GLY A 1 79 ? 9.073 -12.895 -9.884 1.00 53.16 79 GLY A O 1
#

Solvent-accessible surface area (backbone atoms only — not comparable to full-atom values): 4059 Å² total; per-residue (Å²): 114,68,68,61,54,52,50,51,51,52,51,23,51,52,34,18,54,51,20,32,74,74,55,38,75,64,26,14,51,52,34,23,52,24,42,49,53,12,51,50,53,32,50,52,52,50,52,49,46,43,74,74,60,78,56,82,61,74,65,59,58,50,55,35,50,53,50,21,50,49,43,22,50,50,48,50,69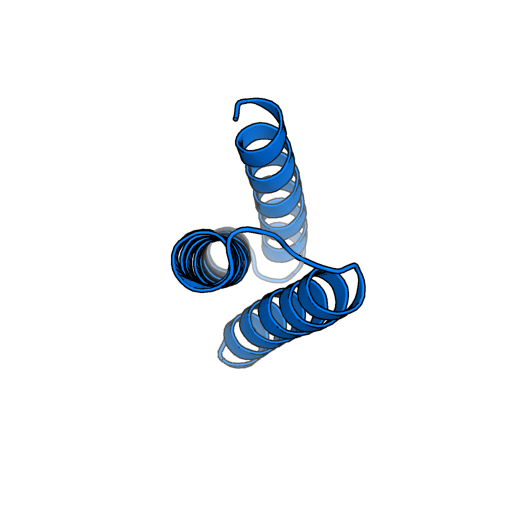,76,99

Foldseek 3Di:
DVVLVVVLVVQLQVQLVVLCVVPNNVRSVQSSVLLNVLSVQLVVVVVVCCVPPVDDDPVSNVVSVVSSVVSSVVSNVVD

Radius of gyration: 13.78 Å; Cα contacts (8 Å, |Δi|>4): 71; chains: 1; bounding box: 31×27×38 Å

Sequence (79 aa):
MPAAVSCAALVAAGCAAFGAAAGGPYGALHAAVAALLGLAGGEVLLRHCRRRFGGVTGDVFGALAESAGLTALVLLALG

pLDDT: mean 76.0, std 5.15, range [53.16, 82.44]